Protein AF-A0A545TRG9-F1 (afdb_monomer_lite)

pLDDT: mean 94.11, std 7.65, range [55.56, 98.31]

Foldseek 3Di:
DDPVVVLQVQLLVVLCVVPVVVLVVLVPDPDSVVVSVVVCVVCVVVSSVVSVVVQVVCVVVVHHDDDDDD

Organism: NCBI:txid2591009

Secondary structure (DSSP, 8-state):
--HHHHHHHHHHHHHHHHTHHHHHHHTTSS-HHHHHHHHHHHHHHHHHHHHHHHHHHHHHTT----PPP-

Sequence (70 aa):
MKRDELVSNGAFALYRSEMSYRISEFEKSANPEALIAADFAKFRNRYTRKFEDMIDHFADQGLEVVRMAS

Structure (mmCIF, N/CA/C/O backbone):
data_AF-A0A545TRG9-F1
#
_entry.id   AF-A0A545TRG9-F1
#
loop_
_atom_site.group_PDB
_atom_site.id
_atom_site.type_symbol
_atom_site.label_atom_id
_atom_site.label_alt_id
_atom_site.label_comp_id
_atom_site.label_asym_id
_atom_site.label_entity_id
_atom_site.label_seq_id
_atom_site.pdbx_PDB_ins_code
_atom_site.Cartn_x
_atom_site.Cartn_y
_atom_site.Cartn_z
_atom_site.occupancy
_atom_site.B_iso_or_equiv
_atom_site.auth_seq_id
_atom_site.auth_comp_id
_atom_site.auth_asym_id
_atom_site.auth_atom_id
_atom_site.pdbx_PDB_model_num
ATOM 1 N N . MET A 1 1 ? -17.321 -5.097 -1.007 1.00 60.38 1 MET A N 1
ATOM 2 C CA . MET A 1 1 ? -15.881 -5.370 -1.215 1.00 60.38 1 MET A CA 1
ATOM 3 C C . MET A 1 1 ? -15.407 -6.221 -0.051 1.00 60.38 1 MET A C 1
ATOM 5 O O . MET A 1 1 ? -15.869 -5.971 1.058 1.00 60.38 1 MET A O 1
ATOM 9 N N . LYS A 1 2 ? -14.581 -7.246 -0.275 1.00 81.62 2 LYS A N 1
ATOM 10 C CA . LYS A 1 2 ? -14.058 -8.051 0.847 1.00 81.62 2 LYS A CA 1
ATOM 11 C C . LYS A 1 2 ? -12.985 -7.245 1.593 1.00 81.62 2 LYS A C 1
ATOM 13 O O . LYS A 1 2 ? -12.275 -6.469 0.957 1.00 81.62 2 LYS A O 1
ATOM 18 N N . ARG A 1 3 ? -12.856 -7.414 2.916 1.00 84.81 3 ARG A N 1
ATOM 19 C CA . ARG A 1 3 ? -11.826 -6.734 3.737 1.00 84.81 3 ARG A CA 1
ATOM 20 C C . ARG A 1 3 ? -10.426 -6.917 3.138 1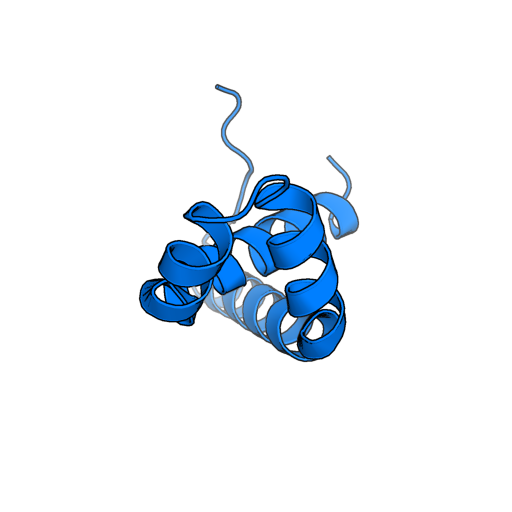.00 84.81 3 ARG A C 1
ATOM 22 O O . ARG A 1 3 ? -9.681 -5.952 3.031 1.00 84.81 3 ARG A O 1
ATOM 29 N N . ASP A 1 4 ? -10.140 -8.109 2.626 1.00 87.94 4 ASP A N 1
ATOM 30 C CA . ASP A 1 4 ? -8.866 -8.445 1.982 1.00 87.94 4 ASP A CA 1
ATOM 31 C C . ASP A 1 4 ? -8.563 -7.575 0.748 1.00 87.94 4 ASP A C 1
ATOM 33 O O . ASP A 1 4 ? -7.421 -7.177 0.524 1.00 87.94 4 ASP A O 1
ATOM 37 N N . GLU A 1 5 ? -9.581 -7.223 -0.045 1.00 90.88 5 GLU A N 1
ATOM 38 C CA . GLU A 1 5 ? -9.419 -6.341 -1.209 1.00 90.88 5 GLU A CA 1
ATOM 39 C C . GLU A 1 5 ? -9.167 -4.891 -0.781 1.00 90.88 5 GLU A C 1
ATOM 41 O O . GLU A 1 5 ? -8.339 -4.212 -1.390 1.00 90.88 5 GLU A O 1
ATOM 46 N N . LEU A 1 6 ? -9.848 -4.414 0.273 1.00 92.75 6 LEU A N 1
ATOM 47 C CA . LEU A 1 6 ? -9.587 -3.090 0.854 1.00 92.75 6 LEU A CA 1
ATOM 48 C C . LEU A 1 6 ? -8.137 -3.003 1.328 1.00 92.75 6 LEU A C 1
ATOM 50 O O . LEU A 1 6 ? -7.431 -2.063 0.970 1.00 92.75 6 LEU A O 1
ATOM 54 N N . VAL A 1 7 ? -7.704 -4.001 2.099 1.00 95.50 7 VAL A N 1
ATOM 55 C CA . VAL A 1 7 ? -6.364 -4.056 2.681 1.00 95.50 7 VAL A CA 1
ATOM 56 C C . VAL A 1 7 ? -5.300 -4.129 1.592 1.00 95.50 7 VAL A C 1
ATOM 58 O O . VAL A 1 7 ? -4.354 -3.347 1.616 1.00 95.50 7 VAL A O 1
ATOM 61 N N . SER A 1 8 ? -5.468 -4.996 0.590 1.00 94.06 8 SER A N 1
ATOM 62 C CA . SER A 1 8 ? -4.503 -5.116 -0.508 1.00 94.06 8 SER A CA 1
ATOM 63 C C . SER A 1 8 ? -4.377 -3.819 -1.314 1.00 94.06 8 SER A C 1
ATOM 65 O O . SER A 1 8 ? -3.263 -3.382 -1.613 1.00 94.06 8 SER A O 1
ATOM 67 N N . ASN A 1 9 ? -5.500 -3.182 -1.662 1.00 94.38 9 ASN A N 1
ATOM 68 C CA . ASN A 1 9 ? -5.490 -1.935 -2.430 1.00 94.38 9 ASN A CA 1
ATOM 69 C C . ASN A 1 9 ? -4.925 -0.769 -1.611 1.00 94.38 9 ASN A C 1
ATOM 71 O O . ASN A 1 9 ? -4.123 0.013 -2.120 1.00 94.38 9 ASN A O 1
ATOM 75 N N . GLY A 1 10 ? -5.306 -0.676 -0.338 1.00 96.12 10 GLY A N 1
ATOM 76 C CA . GLY A 1 10 ? -4.808 0.337 0.584 1.00 96.12 10 GLY A CA 1
ATOM 77 C C . GLY A 1 10 ? -3.315 0.205 0.866 1.00 96.12 10 GLY A C 1
ATOM 78 O O . GLY A 1 10 ? -2.592 1.196 0.811 1.00 96.12 10 GLY A O 1
ATOM 79 N N . ALA A 1 11 ? -2.821 -1.019 1.060 1.00 97.75 11 ALA A N 1
ATOM 80 C CA . ALA A 1 11 ? -1.397 -1.300 1.214 1.00 97.75 11 ALA A CA 1
ATOM 81 C C . ALA A 1 11 ? -0.590 -0.870 -0.020 1.00 97.75 11 ALA A C 1
ATOM 83 O O . ALA A 1 11 ? 0.477 -0.268 0.113 1.00 97.75 11 ALA A O 1
ATOM 84 N N . PHE A 1 12 ? -1.101 -1.145 -1.224 1.00 97.06 12 PHE A N 1
ATOM 85 C CA . PHE A 1 12 ? -0.448 -0.718 -2.460 1.00 97.06 12 PHE A CA 1
ATOM 86 C C . PHE A 1 12 ? -0.459 0.807 -2.626 1.00 97.06 12 PHE A C 1
ATOM 88 O O . PHE A 1 12 ? 0.563 1.395 -2.982 1.00 97.06 12 PHE A O 1
ATOM 95 N N . ALA A 1 13 ? -1.581 1.460 -2.314 1.00 95.75 13 ALA A N 1
ATOM 96 C CA . ALA A 1 13 ? -1.689 2.917 -2.340 1.00 95.75 13 ALA A CA 1
ATOM 97 C C . ALA A 1 13 ? -0.717 3.578 -1.348 1.00 95.75 13 ALA A C 1
ATOM 99 O O . ALA A 1 13 ? 0.006 4.501 -1.724 1.00 95.75 13 ALA A O 1
ATOM 100 N N . LEU A 1 14 ? -0.631 3.051 -0.122 1.00 97.38 14 LEU A N 1
ATOM 101 C CA . LEU A 1 14 ? 0.296 3.521 0.907 1.00 97.38 14 LEU A CA 1
ATOM 102 C C . LEU A 1 14 ? 1.762 3.343 0.484 1.00 97.38 14 LEU A C 1
ATOM 104 O O . LEU A 1 14 ? 2.596 4.218 0.714 1.00 97.38 14 LEU A O 1
ATOM 108 N N . TYR A 1 15 ? 2.090 2.232 -0.180 1.00 98.12 15 TYR A N 1
ATOM 109 C CA . TYR A 1 15 ? 3.415 2.037 -0.769 1.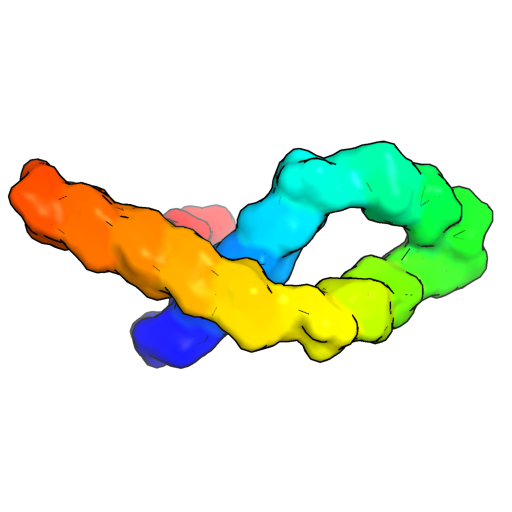00 98.12 15 TYR A CA 1
ATOM 110 C C . TYR A 1 15 ? 3.726 3.105 -1.823 1.00 98.12 15 TYR A C 1
ATOM 112 O O . TYR A 1 15 ? 4.782 3.736 -1.750 1.00 98.12 15 TYR A O 1
ATOM 120 N N . ARG A 1 16 ? 2.804 3.356 -2.765 1.00 96.56 16 ARG A N 1
ATOM 121 C CA . ARG A 1 16 ? 2.996 4.374 -3.811 1.00 96.56 16 ARG A CA 1
ATOM 122 C C . ARG A 1 16 ? 3.188 5.773 -3.222 1.00 96.56 16 ARG A C 1
ATOM 124 O O . ARG A 1 16 ? 4.035 6.509 -3.719 1.00 96.56 16 ARG A O 1
ATOM 131 N N . SER A 1 17 ? 2.446 6.131 -2.171 1.00 96.38 17 SER A N 1
ATOM 132 C CA . SER A 1 17 ? 2.569 7.452 -1.543 1.00 96.38 17 SER A CA 1
ATOM 133 C C . SER A 1 17 ? 3.892 7.637 -0.799 1.00 96.38 17 SER A C 1
ATOM 135 O O . SER A 1 17 ? 4.481 8.712 -0.857 1.00 96.38 17 SER A O 1
ATOM 137 N N . GLU A 1 18 ? 4.381 6.603 -0.109 1.00 97.31 18 GLU A N 1
ATOM 138 C CA . GLU A 1 18 ? 5.600 6.704 0.709 1.00 97.31 18 GLU A CA 1
ATOM 139 C C . GLU A 1 18 ? 6.894 6.514 -0.083 1.00 97.31 18 GLU A C 1
ATOM 141 O O . GLU A 1 18 ? 7.941 7.019 0.316 1.00 97.31 18 GLU A O 1
ATOM 146 N N . MET A 1 19 ? 6.840 5.799 -1.208 1.00 96.31 19 MET A N 1
ATOM 147 C CA . MET A 1 19 ? 8.005 5.497 -2.046 1.00 96.31 19 MET A CA 1
ATOM 148 C C . MET A 1 19 ? 8.090 6.403 -3.282 1.00 96.31 19 MET A C 1
ATOM 150 O O . MET A 1 19 ? 8.622 5.990 -4.310 1.00 96.31 19 MET A O 1
ATOM 154 N N . SER A 1 20 ? 7.598 7.641 -3.188 1.00 93.69 20 SER A N 1
ATOM 155 C CA . SER A 1 20 ? 7.428 8.578 -4.313 1.00 93.69 20 SER A CA 1
ATOM 156 C C . SER A 1 20 ? 8.671 8.745 -5.195 1.00 93.69 20 SER A C 1
ATOM 158 O O . SER A 1 20 ? 8.565 8.680 -6.417 1.00 93.69 20 SER A O 1
ATOM 160 N N . TYR A 1 21 ? 9.863 8.862 -4.601 1.00 95.88 21 TYR A N 1
ATOM 161 C CA . TYR A 1 21 ? 11.118 8.920 -5.359 1.00 95.88 21 TYR A CA 1
ATOM 162 C C . TYR A 1 21 ? 11.336 7.658 -6.206 1.00 95.88 21 TYR A C 1
ATOM 164 O O . TYR A 1 21 ? 11.590 7.738 -7.404 1.00 95.88 21 TYR A O 1
ATOM 172 N N . ARG A 1 22 ? 11.176 6.474 -5.610 1.00 94.19 22 ARG A N 1
ATOM 173 C CA . ARG A 1 22 ? 11.359 5.201 -6.315 1.00 94.19 22 ARG A CA 1
ATOM 1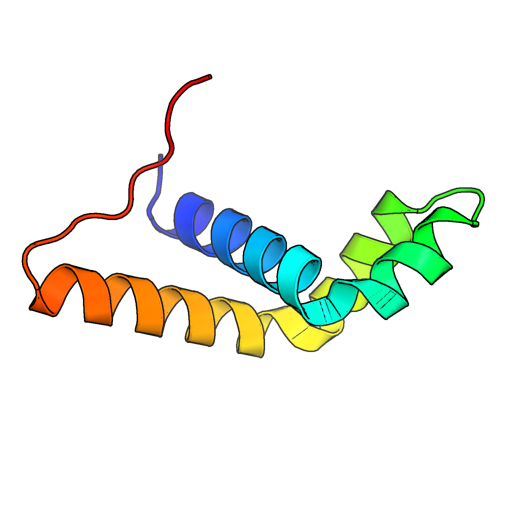74 C C . ARG A 1 22 ? 10.304 5.003 -7.406 1.00 94.19 22 ARG A C 1
ATOM 176 O O . ARG A 1 22 ? 10.648 4.539 -8.489 1.00 94.19 22 ARG A O 1
ATOM 183 N N . ILE A 1 23 ? 9.052 5.379 -7.137 1.00 96.75 23 ILE A N 1
ATOM 184 C CA . ILE A 1 23 ? 7.978 5.376 -8.138 1.00 96.75 23 ILE A CA 1
ATOM 185 C C . ILE A 1 23 ? 8.367 6.257 -9.331 1.00 96.75 23 ILE A C 1
ATOM 187 O O . ILE A 1 23 ? 8.306 5.784 -10.462 1.00 96.75 23 ILE A O 1
ATOM 191 N N . SER A 1 24 ? 8.875 7.469 -9.081 1.00 97.12 24 SER A N 1
ATOM 192 C CA . SER A 1 24 ? 9.302 8.383 -10.150 1.00 97.12 24 SER A CA 1
ATOM 193 C C . SER A 1 24 ? 10.450 7.832 -11.007 1.00 97.12 24 SER A C 1
ATOM 195 O O . SER A 1 24 ? 10.539 8.132 -12.195 1.00 97.12 24 SER A O 1
ATOM 197 N N . GLU A 1 25 ? 11.316 6.981 -10.445 1.00 97.69 25 GLU A N 1
ATOM 198 C CA . GLU A 1 25 ? 12.342 6.283 -11.225 1.00 97.69 25 GLU A CA 1
ATOM 199 C C . GLU A 1 25 ? 11.742 5.164 -12.090 1.00 97.69 25 GLU A C 1
ATOM 201 O O . GLU A 1 25 ? 12.137 5.000 -13.245 1.00 97.69 25 GLU A O 1
ATOM 206 N N . PHE A 1 26 ? 10.756 4.416 -11.583 1.00 97.19 26 PHE A N 1
ATOM 207 C CA . PHE A 1 26 ? 10.069 3.379 -12.364 1.00 97.19 26 PHE A CA 1
ATOM 208 C C . PHE A 1 26 ? 9.218 3.951 -13.501 1.00 97.19 26 PHE A C 1
ATOM 210 O O . PHE A 1 26 ? 9.140 3.334 -14.567 1.00 97.19 26 PHE A O 1
ATOM 217 N N . GLU A 1 27 ? 8.634 5.134 -13.312 1.00 96.62 27 GLU A N 1
ATOM 218 C CA . GLU A 1 27 ? 7.851 5.860 -14.322 1.00 96.62 27 GLU A CA 1
ATOM 219 C C . GLU A 1 27 ? 8.655 6.225 -15.578 1.00 96.62 27 GLU A C 1
ATOM 221 O O . GLU A 1 27 ? 8.073 6.406 -16.644 1.00 96.62 27 GLU A O 1
ATOM 226 N N . LYS A 1 28 ? 9.991 6.239 -15.500 1.00 96.81 28 LYS A N 1
ATOM 227 C CA . LYS A 1 28 ? 10.877 6.453 -16.659 1.00 96.81 28 LYS A CA 1
ATOM 228 C C . LYS A 1 28 ? 11.062 5.203 -17.527 1.00 96.81 28 LYS A C 1
ATOM 230 O O . LYS A 1 28 ? 11.667 5.281 -18.594 1.00 96.81 28 LYS A O 1
ATOM 235 N N . SER A 1 29 ? 10.619 4.036 -17.060 1.00 96.44 29 SER A N 1
ATOM 236 C CA . SER A 1 29 ? 10.797 2.763 -17.765 1.00 96.44 29 SER A CA 1
ATOM 237 C C . SER A 1 29 ? 9.715 2.516 -18.822 1.00 96.44 29 SER A C 1
ATOM 239 O O . SER A 1 29 ? 8.664 3.146 -18.825 1.00 96.44 29 SER A O 1
ATOM 241 N N . ALA A 1 30 ? 9.937 1.525 -19.690 1.00 95.94 30 ALA A N 1
ATOM 242 C CA . ALA A 1 30 ? 8.943 1.099 -20.679 1.00 95.94 30 ALA A CA 1
ATOM 243 C C . ALA A 1 30 ? 7.730 0.363 -20.069 1.00 95.94 30 ALA A C 1
ATOM 245 O O . ALA A 1 30 ? 6.717 0.202 -20.746 1.00 95.94 30 ALA A O 1
ATOM 246 N N . ASN A 1 31 ? 7.822 -0.108 -18.816 1.00 95.94 31 ASN A N 1
ATOM 247 C CA . ASN A 1 31 ? 6.711 -0.765 -18.122 1.00 95.94 31 ASN A CA 1
ATOM 248 C C . ASN A 1 31 ? 6.685 -0.411 -16.620 1.00 95.94 31 ASN A C 1
ATOM 250 O O . ASN A 1 31 ? 7.021 -1.251 -15.775 1.00 95.94 31 ASN A O 1
ATOM 254 N N . PRO A 1 32 ? 6.294 0.830 -16.277 1.00 95.00 32 PRO A N 1
ATOM 255 C CA . PRO A 1 32 ? 6.323 1.323 -14.903 1.00 95.00 32 PRO A CA 1
ATOM 256 C C . PRO A 1 32 ? 5.481 0.490 -13.942 1.00 95.00 32 PRO A C 1
ATOM 258 O O . PRO A 1 32 ? 5.964 0.091 -12.887 1.00 95.00 32 PRO A O 1
ATOM 261 N N . GLU A 1 33 ? 4.241 0.170 -14.316 1.00 95.75 33 GLU A N 1
ATOM 262 C CA . GLU A 1 33 ? 3.299 -0.520 -13.429 1.00 95.75 33 GLU A CA 1
ATOM 263 C C . GLU A 1 33 ? 3.771 -1.938 -13.073 1.00 95.75 33 GLU A C 1
ATOM 265 O O . GLU A 1 33 ? 3.638 -2.360 -11.924 1.00 95.75 33 GLU A O 1
ATOM 270 N N . ALA A 1 34 ? 4.419 -2.656 -14.000 1.00 96.81 34 ALA A N 1
ATOM 271 C CA . ALA A 1 34 ? 5.010 -3.957 -13.685 1.00 96.81 34 ALA A CA 1
ATOM 272 C C . ALA A 1 34 ? 6.180 -3.843 -12.694 1.00 96.81 34 ALA A C 1
ATOM 274 O O . ALA A 1 34 ? 6.292 -4.666 -11.782 1.00 96.81 34 ALA A O 1
ATOM 275 N N . LEU A 1 35 ? 7.036 -2.823 -12.834 1.00 97.25 35 LEU A N 1
ATOM 276 C CA . LEU A 1 35 ? 8.146 -2.586 -11.903 1.00 97.25 35 LEU A CA 1
ATOM 277 C C . LEU A 1 35 ? 7.648 -2.169 -10.518 1.00 97.25 35 LEU A C 1
ATOM 279 O O . LEU A 1 35 ? 8.132 -2.688 -9.513 1.00 97.25 35 LEU A O 1
ATOM 283 N N . ILE A 1 36 ? 6.652 -1.286 -10.468 1.00 97.06 36 ILE A N 1
ATOM 284 C CA . ILE A 1 36 ? 6.009 -0.838 -9.231 1.00 97.06 36 ILE A CA 1
ATOM 285 C C . ILE A 1 36 ? 5.372 -2.033 -8.511 1.00 97.06 36 ILE A C 1
ATOM 287 O O . ILE A 1 36 ? 5.596 -2.221 -7.315 1.00 97.06 36 ILE A O 1
ATOM 291 N N . ALA A 1 37 ? 4.627 -2.883 -9.225 1.00 96.12 37 ALA A N 1
ATOM 292 C CA . ALA A 1 37 ? 4.015 -4.080 -8.650 1.00 96.12 37 ALA A CA 1
ATOM 293 C C . ALA A 1 37 ? 5.062 -5.092 -8.150 1.00 96.12 37 ALA A C 1
ATOM 295 O O . ALA A 1 37 ? 4.911 -5.658 -7.062 1.00 96.12 37 ALA A O 1
ATOM 296 N N . ALA A 1 38 ? 6.138 -5.303 -8.913 1.00 97.25 38 ALA A N 1
ATOM 297 C CA . ALA A 1 38 ? 7.226 -6.201 -8.533 1.00 97.25 38 ALA A CA 1
ATOM 298 C C . ALA A 1 38 ? 8.001 -5.694 -7.308 1.00 97.25 38 ALA A C 1
ATOM 300 O O . ALA A 1 38 ? 8.389 -6.485 -6.448 1.00 97.25 38 ALA A O 1
ATOM 301 N N . ASP A 1 39 ? 8.225 -4.384 -7.199 1.00 97.50 39 ASP A N 1
ATOM 302 C CA . ASP A 1 39 ? 8.886 -3.809 -6.032 1.00 97.50 39 ASP A CA 1
ATOM 303 C C . ASP A 1 39 ? 7.964 -3.819 -4.807 1.00 97.50 39 ASP A C 1
ATOM 305 O O . ASP A 1 39 ? 8.392 -4.254 -3.739 1.00 97.50 39 ASP A O 1
ATOM 309 N N . PHE A 1 40 ? 6.677 -3.493 -4.969 1.00 97.94 40 PHE A N 1
ATOM 310 C CA . PHE A 1 40 ? 5.684 -3.648 -3.904 1.00 97.94 40 PHE A CA 1
ATOM 311 C C . PHE A 1 40 ? 5.631 -5.080 -3.365 1.00 97.94 40 PHE A C 1
ATOM 313 O O . PHE A 1 40 ? 5.554 -5.268 -2.153 1.00 97.94 40 PHE A O 1
ATOM 320 N N . ALA A 1 41 ? 5.724 -6.104 -4.221 1.00 97.56 41 ALA A N 1
ATOM 321 C CA . ALA A 1 41 ? 5.708 -7.501 -3.785 1.00 97.56 41 ALA A CA 1
ATOM 322 C C . ALA A 1 41 ? 6.796 -7.819 -2.739 1.00 97.56 41 ALA A C 1
ATOM 324 O O . ALA A 1 41 ? 6.550 -8.617 -1.836 1.00 97.56 41 ALA A O 1
ATOM 325 N N . LYS A 1 42 ? 7.952 -7.141 -2.792 1.00 97.50 42 LYS A N 1
ATOM 326 C CA . LYS A 1 42 ? 9.037 -7.279 -1.801 1.00 97.50 42 LYS A CA 1
ATOM 327 C C . LYS A 1 42 ? 8.673 -6.691 -0.437 1.00 97.50 42 LYS A C 1
ATOM 329 O O . LYS A 1 42 ? 9.175 -7.146 0.586 1.00 97.50 42 LYS A O 1
ATOM 334 N N . PHE A 1 43 ? 7.799 -5.686 -0.416 1.00 96.44 43 PHE A N 1
ATOM 335 C CA . PHE A 1 43 ? 7.375 -4.971 0.790 1.00 96.44 43 PHE A CA 1
ATOM 336 C C . PHE A 1 43 ? 5.924 -5.264 1.191 1.00 96.44 43 PHE A C 1
ATOM 338 O O . PHE A 1 43 ? 5.431 -4.671 2.152 1.00 96.44 43 PHE A O 1
ATOM 345 N N . ARG A 1 44 ? 5.244 -6.187 0.499 1.00 96.56 44 ARG A N 1
ATOM 346 C CA . ARG A 1 44 ? 3.805 -6.445 0.648 1.00 96.56 44 ARG A CA 1
ATOM 347 C C . ARG A 1 44 ? 3.407 -6.655 2.103 1.00 96.56 44 ARG A C 1
ATOM 349 O O . ARG A 1 44 ? 2.498 -5.982 2.574 1.00 96.56 44 ARG A O 1
ATOM 356 N N . ASN A 1 45 ? 4.112 -7.523 2.827 1.00 97.56 45 ASN A N 1
ATOM 357 C CA . ASN A 1 45 ? 3.787 -7.829 4.224 1.00 97.56 45 ASN A CA 1
ATOM 358 C C . ASN A 1 45 ? 3.888 -6.591 5.125 1.00 97.56 45 ASN A C 1
ATOM 360 O O 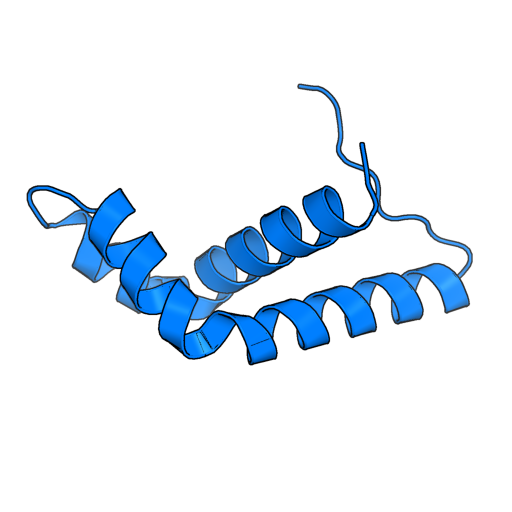. ASN A 1 45 ? 3.034 -6.379 5.980 1.00 97.56 45 ASN A O 1
ATOM 364 N N . ARG A 1 46 ? 4.902 -5.745 4.903 1.00 97.94 46 ARG A N 1
ATOM 365 C CA . ARG A 1 46 ? 5.102 -4.510 5.672 1.00 97.94 46 ARG A CA 1
ATOM 366 C C . ARG A 1 46 ? 3.948 -3.535 5.460 1.00 97.94 46 ARG A C 1
ATOM 368 O O . ARG A 1 46 ? 3.429 -2.996 6.429 1.00 97.94 46 ARG A O 1
ATOM 375 N N . TYR A 1 47 ? 3.567 -3.302 4.208 1.00 98.31 47 TYR A N 1
ATOM 376 C CA . TYR A 1 47 ? 2.514 -2.340 3.877 1.00 98.31 47 TYR A CA 1
ATOM 377 C C . TYR A 1 47 ? 1.109 -2.865 4.166 1.00 98.31 47 TYR A C 1
ATOM 379 O O . TYR A 1 47 ? 0.249 -2.074 4.529 1.00 98.31 47 TYR A O 1
ATOM 387 N N . THR A 1 48 ? 0.900 -4.181 4.072 1.00 98.06 48 THR A N 1
ATOM 388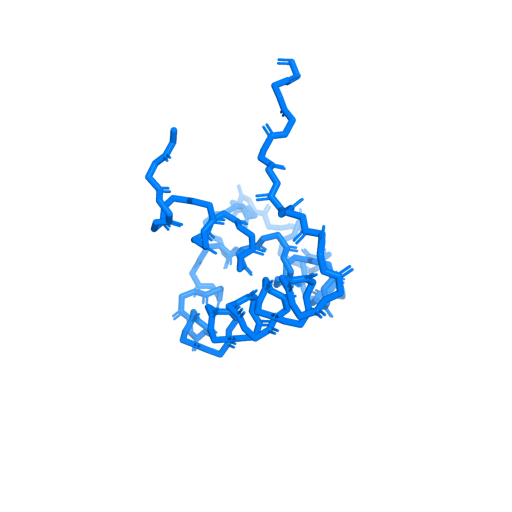 C CA . THR A 1 48 ? -0.336 -4.847 4.515 1.00 98.06 48 THR A CA 1
ATOM 389 C C . THR A 1 48 ? -0.550 -4.583 5.997 1.00 98.06 48 THR A C 1
ATOM 391 O O . THR A 1 48 ? -1.526 -3.934 6.356 1.00 98.06 48 THR A O 1
ATOM 394 N N . ARG A 1 49 ? 0.433 -4.945 6.832 1.00 98.19 49 ARG A N 1
ATOM 395 C CA . ARG A 1 49 ? 0.352 -4.729 8.278 1.00 98.19 49 ARG A CA 1
ATOM 396 C C . ARG A 1 49 ? 0.185 -3.257 8.638 1.00 98.19 49 ARG A C 1
ATOM 398 O O . ARG A 1 49 ? -0.667 -2.914 9.438 1.00 98.19 49 ARG A O 1
ATOM 405 N N . LYS A 1 50 ? 0.957 -2.372 8.004 1.00 98.06 50 LYS A N 1
ATOM 406 C CA . LYS A 1 50 ? 0.864 -0.931 8.262 1.00 98.06 50 LYS A CA 1
ATOM 407 C C . LYS A 1 50 ? -0.520 -0.362 7.928 1.00 98.06 50 LYS A C 1
ATOM 409 O O . LYS A 1 50 ? -0.992 0.530 8.622 1.00 98.06 50 LYS A O 1
ATOM 414 N N . PHE A 1 51 ? -1.152 -0.845 6.859 1.00 97.94 51 PHE A N 1
ATOM 415 C CA . PHE A 1 51 ? -2.493 -0.408 6.488 1.00 97.94 51 PHE A CA 1
ATOM 416 C C . PHE A 1 51 ? -3.567 -1.004 7.409 1.00 97.94 51 PHE A C 1
ATOM 418 O O . PHE A 1 51 ? -4.512 -0.303 7.754 1.00 97.94 51 PHE A O 1
ATOM 425 N N . GLU A 1 52 ? -3.404 -2.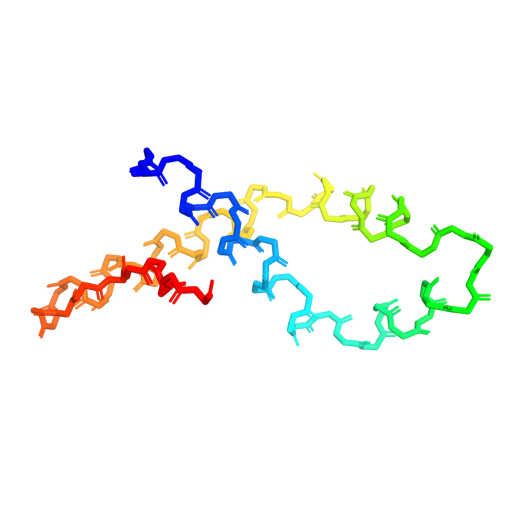252 7.855 1.00 97.12 52 GLU A N 1
ATOM 426 C CA . GLU A 1 52 ? -4.252 -2.863 8.889 1.00 97.12 52 GLU A CA 1
ATOM 427 C C . GLU A 1 52 ? -4.171 -2.094 10.211 1.00 97.12 52 GLU A C 1
ATOM 429 O O . GLU A 1 52 ? -5.207 -1.676 10.717 1.00 97.12 52 GLU A O 1
ATOM 434 N N . ASP A 1 53 ? -2.961 -1.795 10.696 1.00 97.62 53 ASP A N 1
ATOM 435 C CA . ASP A 1 53 ? -2.744 -0.999 11.911 1.00 97.62 53 ASP A CA 1
ATOM 436 C C . ASP A 1 53 ? -3.424 0.383 11.802 1.00 97.62 53 ASP A C 1
ATOM 438 O O . ASP A 1 53 ? -3.957 0.912 12.775 1.00 97.62 53 ASP A O 1
ATOM 442 N N . MET A 1 54 ? -3.436 0.978 10.603 1.00 96.88 54 MET A N 1
ATOM 443 C CA . MET A 1 54 ? -4.110 2.252 10.347 1.00 96.88 54 MET A CA 1
ATOM 444 C C . MET A 1 54 ? -5.640 2.118 10.351 1.00 96.88 54 MET A C 1
ATOM 446 O O . MET A 1 54 ? -6.316 2.989 10.894 1.00 96.88 54 MET A O 1
ATOM 450 N N . ILE A 1 55 ? -6.193 1.044 9.772 1.00 95.94 55 ILE A N 1
ATOM 451 C CA . ILE A 1 55 ? -7.631 0.742 9.860 1.00 95.94 55 ILE A CA 1
ATOM 452 C C . ILE A 1 55 ? -8.039 0.575 11.322 1.00 95.94 55 ILE A C 1
ATOM 454 O O . ILE A 1 55 ? -9.031 1.167 11.740 1.00 95.94 55 ILE A O 1
ATOM 458 N N . ASP A 1 56 ? -7.276 -0.200 12.088 1.00 96.62 56 ASP A N 1
ATOM 459 C CA . ASP A 1 56 ? -7.573 -0.467 13.493 1.00 96.62 56 ASP A CA 1
ATOM 460 C C . ASP A 1 56 ? -7.482 0.828 14.322 1.00 96.62 56 ASP A C 1
ATOM 462 O O . ASP A 1 56 ? -8.388 1.127 15.096 1.00 96.62 56 ASP A O 1
ATOM 466 N N . HIS A 1 57 ? -6.481 1.681 14.067 1.00 97.56 57 HIS A N 1
ATOM 467 C CA . HIS A 1 57 ? -6.379 3.000 14.703 1.00 97.56 57 HIS A CA 1
ATOM 468 C C . HIS A 1 57 ? -7.580 3.912 14.409 1.00 97.56 57 HIS A C 1
ATOM 470 O O . HIS A 1 57 ? -8.035 4.646 15.288 1.00 97.56 57 HIS A O 1
ATOM 476 N N . PHE A 1 58 ? -8.104 3.890 13.181 1.00 96.94 58 PHE A N 1
ATOM 477 C CA . PHE A 1 58 ? -9.318 4.631 12.842 1.00 96.94 58 PHE A CA 1
ATOM 478 C C . PHE A 1 58 ? -10.554 4.031 13.517 1.00 96.94 58 PHE A C 1
ATOM 480 O O . PHE A 1 58 ? -11.375 4.780 14.047 1.00 96.94 58 PHE A O 1
ATOM 487 N N . ALA A 1 59 ? -10.659 2.703 13.577 1.00 96.69 59 ALA A N 1
ATOM 488 C CA . ALA A 1 59 ? -11.753 2.020 14.259 1.00 96.69 59 ALA A CA 1
ATOM 489 C C . ALA A 1 59 ? -11.797 2.353 15.761 1.00 96.69 59 ALA A C 1
ATOM 491 O O . ALA A 1 59 ? -12.879 2.612 16.290 1.00 96.69 59 ALA A O 1
ATOM 492 N N . ASP A 1 60 ? -10.640 2.455 16.423 1.00 97.88 60 ASP A N 1
ATOM 493 C CA . ASP A 1 60 ? -10.526 2.888 17.826 1.00 97.88 60 ASP A CA 1
ATOM 494 C C . ASP A 1 60 ? -11.067 4.311 18.060 1.00 97.88 60 ASP A C 1
ATOM 496 O O . ASP A 1 60 ? -11.486 4.658 19.165 1.00 97.88 60 ASP A O 1
ATOM 500 N N . GLN A 1 61 ? -11.092 5.140 17.014 1.00 98.00 61 GLN A N 1
ATOM 501 C CA . GLN A 1 61 ? -11.657 6.494 17.027 1.00 98.00 61 GLN A CA 1
ATOM 502 C C . GLN A 1 61 ? -13.125 6.535 16.574 1.00 98.00 61 GLN A C 1
ATOM 504 O O . GLN A 1 61 ? -13.701 7.616 16.448 1.00 98.00 61 GLN A O 1
ATOM 509 N N . GLY A 1 62 ? -13.741 5.378 16.316 1.00 97.50 62 GLY A N 1
ATOM 510 C CA . GLY A 1 62 ? -15.095 5.277 15.773 1.00 97.50 62 GLY A CA 1
ATOM 511 C C . GLY A 1 62 ? -15.199 5.653 14.292 1.00 97.50 62 GLY A C 1
ATOM 512 O O . GLY A 1 62 ? -16.291 5.974 13.823 1.00 97.50 62 GLY A O 1
ATOM 513 N N . LEU A 1 63 ? -14.082 5.643 13.558 1.00 96.62 63 LEU A N 1
ATOM 514 C CA . LEU A 1 63 ? -14.018 5.921 12.124 1.00 96.62 63 LEU A CA 1
ATOM 515 C C . LEU A 1 63 ? -13.928 4.618 11.322 1.00 96.62 63 LEU A C 1
ATOM 517 O O . LEU A 1 63 ? -13.318 3.642 11.750 1.00 96.62 63 LEU A O 1
ATOM 521 N N . GLU A 1 64 ? -14.493 4.618 10.116 1.00 93.62 64 GLU A N 1
ATOM 522 C CA . GLU A 1 64 ? -14.439 3.480 9.197 1.00 93.62 64 GLU A CA 1
ATOM 523 C C . GLU A 1 64 ? -13.731 3.867 7.895 1.00 93.62 64 GLU A C 1
ATOM 525 O O . GLU A 1 64 ? -13.999 4.915 7.303 1.00 93.62 64 GLU A O 1
ATOM 530 N N . VAL A 1 65 ? -12.837 2.996 7.423 1.00 91.44 65 VAL A N 1
ATOM 531 C CA . VAL A 1 65 ? -12.201 3.140 6.111 1.00 91.44 65 VAL A CA 1
ATOM 532 C C . VAL A 1 65 ? -13.034 2.408 5.070 1.00 91.44 65 VAL A C 1
ATOM 534 O O . VAL A 1 65 ? -13.129 1.182 5.075 1.00 91.44 65 VAL A O 1
ATOM 537 N N . VAL A 1 66 ? -13.579 3.162 4.119 1.00 90.75 66 VAL A N 1
ATOM 538 C CA . VAL A 1 66 ? -14.356 2.622 3.001 1.00 90.75 66 VAL A CA 1
ATOM 539 C C . VAL A 1 66 ? -13.733 3.015 1.668 1.00 90.75 66 VAL A C 1
ATOM 541 O O . VAL A 1 66 ? -13.097 4.061 1.529 1.00 90.75 66 VAL A O 1
ATOM 544 N N . ARG A 1 67 ? -13.935 2.182 0.645 1.00 85.25 67 ARG A N 1
ATOM 545 C CA . ARG A 1 67 ? -13.635 2.581 -0.731 1.00 85.25 67 ARG A CA 1
ATOM 546 C C . ARG A 1 67 ? -14.749 3.498 -1.220 1.00 85.25 67 ARG A C 1
ATOM 548 O O . ARG A 1 67 ? -15.886 3.053 -1.353 1.00 85.25 67 ARG A O 1
ATOM 555 N N . MET A 1 68 ? -14.406 4.737 -1.553 1.00 83.56 68 MET A N 1
ATOM 556 C CA . MET A 1 68 ? -15.324 5.627 -2.258 1.00 83.56 68 MET A CA 1
ATOM 557 C C . MET A 1 68 ? -15.528 5.104 -3.684 1.00 83.56 68 MET A C 1
ATOM 559 O O . MET A 1 68 ? -14.559 4.905 -4.422 1.00 83.56 68 MET A O 1
ATOM 563 N N . ALA A 1 69 ? -16.777 4.833 -4.063 1.00 71.75 69 ALA A N 1
ATOM 564 C CA . ALA A 1 69 ? -17.117 4.590 -5.459 1.00 71.75 69 ALA A CA 1
ATOM 565 C C . ALA A 1 69 ? -16.907 5.907 -6.220 1.00 71.75 69 ALA A C 1
ATOM 567 O O . ALA A 1 69 ? -17.483 6.927 -5.848 1.00 71.75 69 ALA A O 1
ATOM 568 N N . SER A 1 70 ? -16.010 5.883 -7.204 1.00 55.56 70 SER A N 1
ATOM 569 C CA . SER A 1 70 ? -15.788 6.978 -8.156 1.00 55.56 70 SER A CA 1
ATOM 570 C C . SER A 1 70 ? -16.580 6.702 -9.421 1.00 55.56 70 SER A C 1
ATOM 572 O O . SER A 1 70 ? -16.612 5.509 -9.807 1.00 55.56 70 SER A O 1
#

Radius of gyration: 13.54 Å; chains: 1; bounding box: 30×17×38 Å